Protein AF-A0A1B8DZA1-F1 (afdb_monomer_lite)

Secondary structure (DSSP, 8-state):
---HHHHHHHHHHHHHH---TTSSBS-SS-EEETTEEES-SS-BS-HHHHHHHHHHHHHHHHHHHH---HHHHHHHHHIIIIIHHHHHHGGGSTT--PPP----S--

pLDDT: mean 94.93, std 3.23, range [79.25, 98.56]

Structure (mmCIF, N/CA/C/O backbone):
data_AF-A0A1B8DZA1-F1
#
_entry.id   AF-A0A1B8DZA1-F1
#
loop_
_atom_site.group_PDB
_atom_site.id
_atom_site.type_symbol
_atom_site.label_atom_id
_atom_site.label_alt_id
_atom_site.label_comp_id
_atom_site.label_asym_id
_atom_site.label_entity_id
_atom_site.label_seq_id
_atom_site.pdbx_PDB_ins_code
_atom_site.Cartn_x
_atom_site.Cartn_y
_atom_site.Cartn_z
_atom_site.occupancy
_atom_site.B_iso_or_equiv
_atom_site.auth_seq_id
_atom_site.auth_comp_id
_atom_site.auth_asym_id
_atom_site.auth_atom_id
_atom_site.pdbx_PDB_model_num
ATOM 1 N N . MET A 1 1 ? 15.627 -1.958 21.350 1.00 79.25 1 MET A N 1
ATOM 2 C CA . MET A 1 1 ? 14.398 -2.591 20.831 1.00 79.25 1 MET A CA 1
ATOM 3 C C . MET A 1 1 ? 13.255 -2.296 21.786 1.00 79.25 1 MET A C 1
ATOM 5 O O . MET A 1 1 ? 13.482 -2.414 22.988 1.00 79.25 1 MET A O 1
ATOM 9 N N . PRO A 1 2 ? 12.085 -1.856 21.295 1.00 87.81 2 PRO A N 1
ATOM 10 C CA . PRO A 1 2 ? 10.906 -1.682 22.138 1.00 87.81 2 PRO A CA 1
ATOM 11 C C . PRO A 1 2 ? 10.438 -3.028 22.706 1.00 87.81 2 PRO A C 1
ATOM 13 O O . PRO A 1 2 ? 10.722 -4.082 22.141 1.00 87.81 2 PRO A O 1
ATOM 16 N N . GLU A 1 3 ? 9.722 -2.988 23.829 1.00 97.12 3 GLU A N 1
ATOM 17 C CA . GLU A 1 3 ? 9.119 -4.190 24.409 1.00 97.12 3 GLU A CA 1
ATOM 18 C C . GLU A 1 3 ? 7.995 -4.697 23.472 1.00 97.12 3 GLU A C 1
ATOM 20 O O . GLU A 1 3 ? 7.095 -3.910 23.147 1.00 97.12 3 GLU A O 1
ATOM 25 N N . PRO A 1 4 ? 8.046 -5.958 22.994 1.00 95.25 4 PRO A N 1
ATOM 26 C CA . PRO A 1 4 ? 7.173 -6.430 21.918 1.00 95.25 4 PRO A CA 1
ATOM 27 C C . PRO A 1 4 ? 5.676 -6.362 22.224 1.00 95.25 4 PRO A C 1
ATOM 29 O O . PRO A 1 4 ? 4.893 -5.954 21.364 1.00 95.25 4 PRO A O 1
ATOM 32 N N . VAL A 1 5 ? 5.258 -6.733 23.438 1.00 97.75 5 VAL A N 1
ATOM 33 C CA . VAL A 1 5 ? 3.831 -6.776 23.800 1.00 97.75 5 VAL A CA 1
ATOM 34 C C . VAL A 1 5 ? 3.254 -5.364 23.850 1.00 97.75 5 VAL A C 1
ATOM 36 O O . VAL A 1 5 ? 2.164 -5.101 23.334 1.00 97.75 5 VAL A O 1
ATOM 39 N N . LYS A 1 6 ? 4.007 -4.427 24.421 1.00 97.31 6 LYS A N 1
ATOM 40 C CA . LYS A 1 6 ? 3.658 -3.012 24.477 1.00 97.31 6 LYS A CA 1
ATOM 41 C C . LYS A 1 6 ? 3.588 -2.403 23.081 1.00 97.31 6 LYS A C 1
ATOM 43 O O . LYS A 1 6 ? 2.631 -1.680 22.808 1.00 97.31 6 LYS A O 1
ATOM 48 N N . LEU A 1 7 ? 4.552 -2.693 22.205 1.00 96.25 7 LEU A N 1
ATOM 49 C CA . LEU A 1 7 ? 4.529 -2.198 20.826 1.00 96.25 7 LEU A CA 1
ATOM 50 C C . LEU A 1 7 ? 3.292 -2.711 20.081 1.00 96.25 7 LEU A C 1
ATOM 52 O O . LEU A 1 7 ? 2.537 -1.911 19.533 1.00 96.25 7 LEU A O 1
ATOM 56 N N . ALA A 1 8 ? 3.041 -4.023 20.119 1.00 96.50 8 ALA A N 1
ATOM 57 C CA . ALA A 1 8 ? 1.885 -4.627 19.461 1.00 96.50 8 ALA A CA 1
ATOM 58 C C . ALA A 1 8 ? 0.562 -4.019 19.953 1.00 96.50 8 ALA A C 1
ATOM 60 O O . ALA A 1 8 ? -0.326 -3.734 19.147 1.00 96.50 8 ALA A O 1
ATOM 61 N N . LYS A 1 9 ? 0.449 -3.757 21.263 1.00 97.56 9 LYS A N 1
ATOM 62 C CA . LYS A 1 9 ? -0.718 -3.084 21.844 1.00 97.56 9 LYS A CA 1
ATOM 63 C C . LYS A 1 9 ? -0.903 -1.673 21.282 1.00 97.56 9 LYS A C 1
ATOM 65 O O . LYS A 1 9 ? -1.996 -1.351 20.832 1.00 97.56 9 LYS A O 1
ATOM 70 N N . LEU A 1 10 ? 0.155 -0.861 21.256 1.00 96.69 10 LEU A N 1
ATOM 71 C CA . LEU A 1 10 ? 0.090 0.513 20.746 1.00 96.69 10 LEU A CA 1
ATOM 72 C C . LEU A 1 10 ? -0.301 0.568 19.262 1.00 96.69 10 LEU A C 1
ATOM 74 O O . LEU A 1 10 ? -1.124 1.395 18.878 1.00 96.69 10 LEU A O 1
ATOM 78 N N . ILE A 1 11 ? 0.238 -0.335 18.439 1.00 96.88 11 ILE A N 1
ATOM 79 C CA . ILE A 1 11 ? -0.087 -0.411 17.007 1.00 96.88 11 ILE A CA 1
ATOM 80 C C . ILE A 1 11 ? -1.531 -0.871 16.790 1.00 96.88 11 ILE A C 1
ATOM 82 O O . ILE A 1 11 ? -2.262 -0.277 15.996 1.00 96.88 11 ILE A O 1
ATOM 86 N N . ALA A 1 12 ? -1.983 -1.888 17.528 1.00 97.00 12 ALA A N 1
ATOM 87 C CA . ALA A 1 12 ? -3.371 -2.334 17.459 1.00 97.00 12 ALA A CA 1
ATOM 88 C C . ALA A 1 12 ? -4.350 -1.224 17.881 1.00 97.00 12 ALA A C 1
ATOM 90 O O . ALA A 1 12 ? -5.385 -1.042 17.233 1.00 97.00 12 ALA A O 1
ATOM 91 N N . ASP A 1 13 ? -4.019 -0.473 18.933 1.00 97.81 13 ASP A N 1
ATOM 92 C CA . ASP A 1 13 ? -4.819 0.659 19.399 1.00 97.81 13 ASP A CA 1
ATOM 93 C C . ASP A 1 13 ? -4.850 1.781 18.347 1.00 97.81 13 ASP A C 1
ATOM 95 O O . ASP A 1 13 ? -5.930 2.299 18.052 1.00 97.81 13 ASP A O 1
ATOM 99 N N . LEU A 1 14 ? -3.722 2.090 17.695 1.00 97.06 14 LEU A N 1
ATOM 100 C CA . LEU A 1 14 ? -3.651 3.057 16.591 1.00 97.06 14 LEU A CA 1
ATOM 101 C C . LEU A 1 14 ? -4.568 2.660 15.423 1.00 97.06 14 LEU A C 1
ATOM 103 O O . LEU A 1 14 ? -5.396 3.464 14.984 1.00 97.06 14 LEU A O 1
ATOM 107 N N . HIS A 1 15 ? -4.474 1.416 14.945 1.00 96.44 15 HIS A N 1
ATOM 108 C CA . HIS A 1 15 ? -5.289 0.926 13.827 1.00 96.44 15 HIS A CA 1
ATOM 109 C C . HIS A 1 15 ? -6.793 0.961 14.153 1.00 96.44 15 HIS A C 1
ATOM 111 O O . HIS A 1 15 ? -7.614 1.345 13.318 1.00 96.44 15 HIS A O 1
ATOM 117 N N . LYS A 1 16 ? -7.178 0.591 15.382 1.00 96.25 16 LYS A N 1
ATOM 118 C CA . LYS A 1 16 ? -8.590 0.541 15.798 1.00 96.25 16 LYS A CA 1
ATOM 119 C C . LYS A 1 16 ? -9.194 1.929 15.995 1.00 96.25 16 LYS A C 1
ATOM 121 O O . LYS A 1 16 ? -10.296 2.192 15.505 1.00 96.25 16 LYS A O 1
ATOM 126 N N . THR A 1 17 ? -8.490 2.792 16.722 1.00 97.12 17 THR A N 1
ATOM 127 C CA . THR A 1 17 ? -9.039 4.061 17.227 1.00 97.12 17 THR A CA 1
ATOM 128 C C . THR A 1 17 ? -8.882 5.223 16.259 1.00 97.12 17 THR A C 1
ATOM 130 O O . THR A 1 17 ? -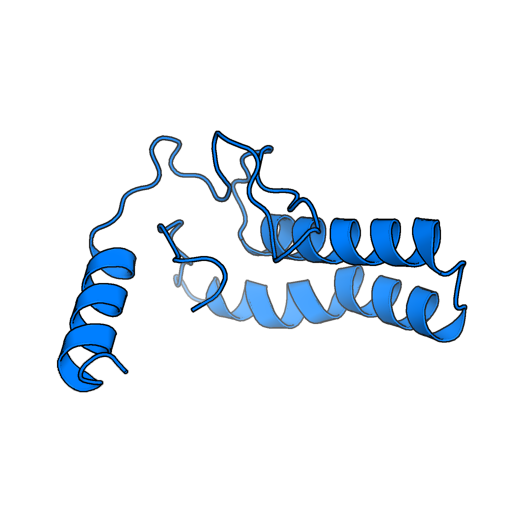9.676 6.159 16.314 1.00 97.12 17 THR A O 1
ATOM 133 N N . SER A 1 18 ? -7.918 5.161 15.336 1.00 96.69 18 SER A N 1
ATOM 134 C CA . SER A 1 18 ? -7.757 6.208 14.329 1.00 96.69 18 SER A CA 1
ATOM 135 C C . SER A 1 18 ? -8.979 6.314 13.415 1.00 96.69 18 SER A C 1
ATOM 137 O O . SER A 1 18 ? -9.662 5.332 13.108 1.00 96.69 18 SER A O 1
ATOM 139 N N . VAL A 1 19 ? -9.263 7.536 12.974 1.00 95.56 19 VAL A N 1
ATOM 140 C CA . VAL A 1 19 ? -10.354 7.848 12.049 1.00 95.56 19 VAL A CA 1
ATOM 141 C C . VAL A 1 19 ? -9.777 8.703 10.932 1.00 95.56 19 VAL A C 1
ATOM 143 O O . VAL A 1 19 ? -9.151 9.727 11.200 1.00 95.56 19 VAL A O 1
ATOM 146 N N . SER A 1 20 ? -9.969 8.276 9.682 1.00 94.38 20 SER A N 1
ATOM 147 C CA . SER A 1 20 ? -9.586 9.088 8.526 1.00 94.38 20 SER A CA 1
ATOM 148 C C . SER A 1 20 ? -10.400 10.388 8.518 1.00 94.38 20 SER A C 1
ATOM 150 O O . SER A 1 20 ? -11.632 10.308 8.488 1.00 94.38 20 SER A O 1
ATOM 152 N N . PRO A 1 21 ? -9.763 11.575 8.488 1.00 91.38 21 PRO A N 1
ATOM 153 C CA . PRO A 1 21 ? -10.475 12.856 8.462 1.00 91.38 21 PRO A CA 1
ATOM 154 C C . PRO A 1 21 ? -11.399 13.017 7.248 1.00 91.38 21 PRO A C 1
ATOM 156 O O . PRO A 1 21 ? -12.395 13.728 7.317 1.00 91.38 21 PRO A O 1
ATOM 159 N N . ALA A 1 22 ? -11.076 12.347 6.138 1.00 92.50 22 ALA A N 1
ATOM 160 C CA . ALA A 1 22 ? -11.866 12.363 4.910 1.00 92.50 22 ALA A CA 1
ATOM 161 C C . ALA A 1 22 ? -12.787 11.137 4.764 1.00 92.50 22 ALA A C 1
ATOM 163 O O . ALA A 1 22 ? -13.503 11.037 3.770 1.00 92.50 22 ALA A O 1
ATOM 164 N N . GLY A 1 23 ? -12.724 10.173 5.693 1.00 95.19 23 GLY A N 1
ATOM 165 C CA . GLY A 1 23 ? -13.384 8.870 5.554 1.00 95.19 23 GLY A CA 1
ATOM 166 C C . GLY A 1 23 ? -12.852 8.021 4.389 1.00 95.19 23 GLY A C 1
ATOM 167 O O . GLY A 1 23 ? -13.517 7.083 3.964 1.00 95.19 23 GLY A O 1
ATOM 168 N N . LYS A 1 24 ? -11.672 8.361 3.857 1.00 96.62 24 LYS A N 1
ATOM 169 C CA . LYS A 1 24 ? -11.063 7.785 2.646 1.00 96.62 24 LYS A CA 1
ATOM 170 C C . LYS A 1 24 ? -9.667 7.237 2.931 1.00 96.62 24 LYS A C 1
ATOM 172 O O . LYS A 1 24 ? -9.056 7.602 3.938 1.00 96.62 24 LYS A O 1
ATOM 177 N N . PHE A 1 25 ? -9.160 6.384 2.048 1.00 97.00 25 PHE A N 1
ATOM 178 C CA . PHE A 1 25 ? -7.776 5.907 2.050 1.00 97.00 25 PHE A CA 1
ATOM 179 C C . PHE A 1 25 ? -6.845 6.957 1.447 1.00 97.00 25 PHE A C 1
ATOM 181 O O . PHE A 1 25 ? -7.193 7.583 0.448 1.00 97.00 25 PHE A O 1
ATOM 188 N N . GLY A 1 26 ? -5.670 7.133 2.042 1.00 95.62 26 GLY A N 1
ATOM 189 C CA . GLY A 1 26 ? -4.686 8.133 1.633 1.00 95.62 26 GLY A CA 1
ATOM 190 C C . GLY A 1 26 ? -4.201 8.967 2.814 1.00 95.62 26 GLY A C 1
ATOM 191 O O . GLY A 1 26 ? -4.504 8.671 3.974 1.00 95.62 26 GLY A O 1
ATOM 192 N N . PHE A 1 27 ? -3.439 10.010 2.506 1.00 95.00 27 PHE A N 1
ATOM 193 C CA . PHE A 1 27 ? -2.912 10.944 3.487 1.00 95.00 27 PHE A CA 1
ATOM 194 C C . PHE A 1 27 ? -2.797 12.346 2.886 1.00 95.00 27 PHE A C 1
ATOM 196 O O . PHE A 1 27 ? -2.597 12.509 1.689 1.00 95.00 27 PHE A O 1
ATOM 203 N N . HIS A 1 28 ? -2.957 13.372 3.717 1.00 90.94 28 HIS A N 1
ATOM 204 C CA . HIS A 1 28 ? -2.974 14.769 3.271 1.00 90.94 28 HIS A CA 1
ATOM 205 C C . HIS A 1 28 ? -1.589 15.334 2.918 1.00 90.94 28 HIS A C 1
ATOM 207 O O . HIS A 1 28 ? -1.506 16.331 2.206 1.00 90.94 28 HIS A O 1
ATOM 213 N N . LEU A 1 29 ? -0.519 14.713 3.419 1.00 90.75 29 LEU A N 1
ATOM 214 C CA . LEU A 1 29 ? 0.863 15.085 3.133 1.00 90.75 29 LEU A CA 1
ATOM 215 C C . LEU A 1 29 ? 1.559 13.968 2.353 1.00 90.75 29 LEU A C 1
ATOM 217 O O . LEU A 1 29 ? 1.181 12.804 2.507 1.00 90.75 29 LEU A O 1
ATOM 221 N N . PRO A 1 30 ? 2.589 14.299 1.557 1.00 88.81 30 PRO A N 1
ATOM 222 C CA . PRO A 1 30 ? 3.482 13.294 1.002 1.00 88.81 30 PRO A CA 1
ATOM 223 C C . PRO A 1 30 ? 4.097 12.444 2.120 1.00 88.81 30 PRO A C 1
ATOM 225 O O . PRO A 1 30 ? 4.581 12.982 3.118 1.00 88.81 30 PRO A O 1
ATOM 228 N N . THR A 1 31 ? 4.086 11.128 1.938 1.00 93.12 31 THR A N 1
ATOM 229 C CA . THR A 1 31 ? 4.838 10.179 2.766 1.00 93.12 31 THR A CA 1
ATOM 230 C C . THR A 1 31 ? 5.907 9.510 1.917 1.00 93.12 31 THR A C 1
ATOM 232 O O . THR A 1 31 ? 5.870 9.578 0.685 1.00 93.12 31 THR A O 1
ATOM 235 N N . TYR A 1 32 ? 6.881 8.900 2.582 1.00 93.19 32 TYR A N 1
ATOM 236 C CA . TYR A 1 32 ? 8.022 8.271 1.937 1.00 93.19 32 TYR A CA 1
ATOM 237 C C . TYR A 1 32 ? 8.288 6.907 2.565 1.00 93.19 32 TYR A C 1
ATOM 239 O O . TYR A 1 32 ? 8.132 6.752 3.775 1.00 93.19 32 TYR A O 1
ATOM 247 N N . ASP A 1 33 ? 8.705 5.958 1.733 1.00 90.12 33 ASP A N 1
ATOM 248 C CA . ASP A 1 33 ? 9.312 4.694 2.146 1.00 90.12 33 ASP A CA 1
ATOM 249 C C . ASP A 1 33 ? 10.812 4.780 1.832 1.00 90.12 33 ASP A C 1
ATOM 251 O O . ASP A 1 33 ? 11.234 4.811 0.671 1.00 90.12 33 ASP A O 1
ATOM 255 N N . GLY A 1 34 ? 11.625 5.001 2.866 1.00 89.94 34 GLY A N 1
ATOM 256 C CA . GLY A 1 34 ? 13.002 5.457 2.694 1.00 89.94 34 GLY A CA 1
ATOM 257 C C . GLY A 1 34 ? 13.077 6.757 1.877 1.00 89.94 34 GLY A C 1
ATOM 258 O O . GLY A 1 34 ? 12.603 7.807 2.307 1.00 89.94 34 GLY A O 1
ATOM 259 N N . TRP A 1 35 ? 13.699 6.700 0.695 1.00 90.25 35 TRP A N 1
ATOM 260 C CA . TRP A 1 35 ? 13.812 7.842 -0.226 1.00 90.25 35 TRP A CA 1
ATOM 261 C C . TRP A 1 35 ? 12.686 7.896 -1.271 1.00 90.25 35 TRP A C 1
ATOM 263 O O . TRP A 1 35 ? 12.575 8.880 -2.007 1.00 90.25 35 TRP A O 1
ATOM 273 N N . GLN A 1 36 ? 11.853 6.858 -1.354 1.00 90.38 36 GLN A N 1
ATOM 274 C CA . GLN A 1 36 ? 10.812 6.749 -2.362 1.00 90.38 36 GLN A CA 1
ATOM 275 C C . GLN A 1 36 ? 9.553 7.516 -1.938 1.00 90.38 36 GLN A C 1
ATOM 277 O O . GLN A 1 36 ? 8.984 7.212 -0.889 1.00 90.38 36 GLN A O 1
ATOM 282 N N . PRO A 1 37 ? 9.057 8.464 -2.751 1.00 92.06 37 PRO A N 1
ATOM 283 C CA . PRO A 1 37 ? 7.760 9.081 -2.510 1.00 92.06 37 PRO A CA 1
ATOM 284 C C . PRO A 1 37 ? 6.633 8.059 -2.683 1.00 92.06 37 PRO A C 1
ATOM 286 O O . PRO A 1 37 ? 6.610 7.301 -3.653 1.00 92.06 37 PRO A O 1
ATOM 289 N N . GLN A 1 38 ? 5.669 8.072 -1.764 1.00 93.12 38 GLN A N 1
ATOM 290 C CA . GLN A 1 38 ? 4.474 7.243 -1.847 1.00 93.12 38 GLN A CA 1
ATOM 291 C C . GLN A 1 38 ? 3.295 8.035 -2.411 1.00 93.12 38 GLN A C 1
ATOM 293 O O . GLN A 1 38 ? 2.988 9.156 -1.995 1.00 93.12 38 GLN A O 1
ATOM 298 N N . GLU A 1 39 ? 2.557 7.396 -3.311 1.00 91.12 39 GLU A N 1
ATOM 299 C CA . GLU A 1 39 ? 1.325 7.924 -3.884 1.00 91.12 39 GLU A CA 1
ATOM 300 C C . GLU A 1 39 ? 0.173 7.868 -2.857 1.00 91.12 39 GLU A C 1
ATOM 302 O O . GLU A 1 39 ? -0.766 7.084 -2.980 1.00 91.12 39 GLU A O 1
ATOM 307 N N . VAL A 1 40 ? 0.196 8.708 -1.818 1.00 91.44 40 VAL A N 1
ATOM 308 C CA . VAL A 1 40 ? -0.860 8.771 -0.777 1.00 91.44 40 VAL A CA 1
ATOM 309 C C . VAL A 1 40 ? -1.733 10.025 -0.849 1.00 91.44 40 VAL A C 1
ATOM 311 O O . VAL A 1 40 ? -2.840 10.015 -0.315 1.00 91.44 40 VAL A O 1
ATOM 314 N N . GLY A 1 41 ? -1.280 11.075 -1.546 1.00 86.50 41 GLY A N 1
ATOM 315 C CA . GLY A 1 41 ? -1.930 12.395 -1.578 1.00 86.50 41 GLY A CA 1
ATOM 316 C C . GLY A 1 41 ? -3.340 12.414 -2.179 1.00 86.50 41 GLY A C 1
ATOM 317 O O . GLY A 1 41 ? -4.149 13.295 -1.886 1.00 86.50 41 GLY A O 1
ATOM 318 N N . ARG A 1 42 ? -3.663 11.430 -3.025 1.00 87.50 42 ARG A N 1
ATOM 319 C CA . ARG A 1 42 ? -4.981 11.299 -3.648 1.00 87.50 42 ARG A CA 1
ATOM 320 C C . ARG A 1 42 ? -5.880 10.401 -2.804 1.00 87.50 42 ARG A C 1
ATOM 322 O O . ARG A 1 42 ? -5.752 9.180 -2.847 1.00 87.50 42 ARG A O 1
ATOM 329 N N . TRP A 1 43 ? -6.826 11.016 -2.099 1.00 93.94 43 TRP A N 1
ATOM 330 C CA . TRP A 1 43 ? -7.845 10.295 -1.341 1.00 93.94 43 TRP A CA 1
ATOM 331 C C . TRP A 1 43 ? -8.676 9.359 -2.226 1.00 93.94 43 TRP A C 1
ATOM 333 O O . TRP A 1 43 ? -9.173 9.765 -3.280 1.00 93.94 43 TRP A O 1
ATOM 343 N N . ASP A 1 44 ? -8.886 8.133 -1.756 1.00 95.19 44 ASP A N 1
ATOM 344 C CA . ASP A 1 44 ? -9.606 7.080 -2.468 1.00 95.19 44 ASP A CA 1
ATOM 345 C C . ASP A 1 44 ? -10.688 6.435 -1.588 1.00 95.19 44 ASP A C 1
ATOM 347 O O . ASP A 1 44 ? -10.513 6.257 -0.384 1.00 95.19 44 ASP A O 1
ATOM 351 N N . ASN A 1 45 ? -11.822 6.079 -2.187 1.00 95.31 45 ASN A N 1
ATOM 352 C CA . ASN A 1 45 ? -12.902 5.380 -1.492 1.00 95.31 45 ASN A CA 1
ATOM 353 C C . ASN A 1 45 ? -12.659 3.866 -1.404 1.00 95.31 45 ASN A C 1
ATOM 355 O O . ASN A 1 45 ? -13.321 3.204 -0.611 1.00 95.31 45 ASN A O 1
ATOM 359 N N . SER A 1 46 ? -11.753 3.307 -2.214 1.00 94.81 46 SER A N 1
ATOM 360 C CA . SER A 1 46 ? -11.472 1.871 -2.230 1.00 94.81 46 SER A CA 1
ATOM 361 C C . SER A 1 46 ? -10.033 1.583 -1.827 1.00 94.81 46 SER A C 1
ATOM 363 O O . SER A 1 46 ? -9.081 2.162 -2.357 1.00 94.81 46 SER A O 1
ATOM 365 N N . TRP A 1 47 ? -9.867 0.628 -0.910 1.00 95.75 47 TRP A N 1
ATOM 366 C CA . TRP A 1 47 ? -8.538 0.147 -0.550 1.00 95.75 47 TRP A CA 1
ATOM 367 C C . TRP A 1 47 ? -7.854 -0.532 -1.738 1.00 95.75 47 TRP A C 1
ATOM 369 O O . TRP A 1 47 ? -6.663 -0.338 -1.961 1.00 95.75 47 TRP A O 1
ATOM 379 N N . THR A 1 48 ? -8.625 -1.262 -2.550 1.00 96.12 48 THR A N 1
ATOM 380 C CA . THR A 1 48 ? -8.126 -1.962 -3.742 1.00 96.12 48 THR A CA 1
ATOM 381 C C . THR A 1 48 ? -7.426 -0.999 -4.707 1.00 96.12 48 THR A C 1
ATOM 383 O O . THR A 1 48 ? -6.305 -1.261 -5.139 1.00 96.12 48 THR A O 1
ATOM 386 N N . THR A 1 49 ? -8.062 0.128 -5.042 1.00 95.75 49 THR A N 1
ATOM 387 C CA . THR A 1 49 ? -7.489 1.117 -5.972 1.00 95.75 49 THR A CA 1
ATOM 388 C C . THR A 1 49 ? -6.373 1.931 -5.329 1.00 95.75 49 THR A C 1
ATOM 390 O O . THR A 1 49 ? -5.395 2.250 -6.004 1.00 95.75 49 THR A O 1
ATOM 393 N N . CYS A 1 50 ? -6.468 2.220 -4.027 1.00 95.69 50 CYS A N 1
ATOM 394 C CA . C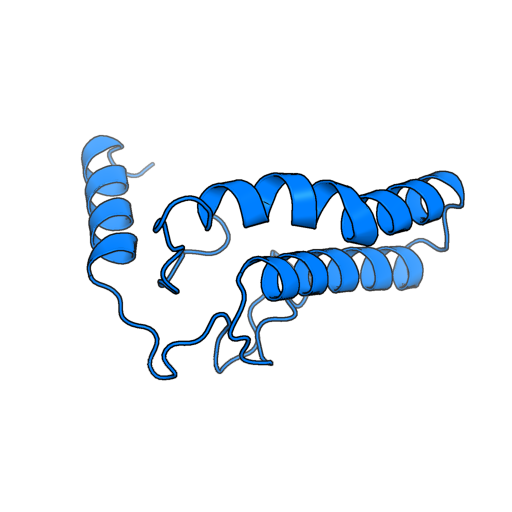YS A 1 50 ? -5.397 2.878 -3.285 1.00 95.69 50 CYS A CA 1
ATOM 395 C C . CYS A 1 50 ? -4.107 2.042 -3.303 1.00 95.69 50 CYS A C 1
ATOM 397 O O . CYS A 1 50 ? -3.061 2.546 -3.707 1.00 95.69 50 CYS A O 1
ATOM 399 N N . LEU A 1 51 ? -4.195 0.754 -2.953 1.00 95.62 51 LEU A N 1
ATOM 400 C CA . LEU A 1 51 ? -3.051 -0.158 -2.938 1.00 95.62 51 LEU A CA 1
ATOM 401 C C . LEU A 1 51 ? -2.449 -0.348 -4.335 1.00 95.62 51 LEU A C 1
ATOM 403 O O . LEU A 1 51 ? -1.232 -0.268 -4.490 1.00 95.62 51 LEU A O 1
ATOM 407 N N . ALA A 1 52 ? -3.289 -0.544 -5.357 1.00 96.88 52 ALA A N 1
ATOM 408 C CA . ALA A 1 52 ? -2.819 -0.656 -6.738 1.00 96.88 52 ALA A CA 1
ATOM 409 C C . ALA A 1 52 ? -2.049 0.597 -7.181 1.00 96.88 52 ALA A C 1
ATOM 411 O O . ALA A 1 52 ? -1.013 0.492 -7.827 1.00 96.88 52 ALA A O 1
ATOM 412 N N . ARG A 1 53 ? -2.516 1.789 -6.796 1.00 95.88 53 ARG A N 1
ATOM 413 C CA . ARG A 1 53 ? -1.851 3.052 -7.130 1.00 95.88 53 ARG A CA 1
ATOM 414 C C . ARG A 1 53 ? -0.515 3.228 -6.408 1.00 95.88 53 ARG A C 1
ATOM 416 O O . ARG A 1 53 ? 0.429 3.685 -7.041 1.00 95.88 53 ARG A O 1
ATOM 423 N N . LEU A 1 54 ? -0.425 2.843 -5.133 1.00 95.25 54 LEU A N 1
ATOM 424 C CA . LEU A 1 54 ? 0.839 2.846 -4.388 1.00 95.25 54 LEU A CA 1
ATOM 425 C C . LEU A 1 54 ? 1.882 1.957 -5.071 1.00 95.25 54 LEU A C 1
ATOM 427 O O . LEU A 1 54 ? 2.983 2.413 -5.368 1.00 95.25 54 LEU A O 1
ATOM 431 N N . LEU A 1 55 ? 1.503 0.716 -5.386 1.00 96.56 55 LEU A N 1
ATOM 432 C CA . LEU A 1 55 ? 2.400 -0.231 -6.041 1.00 96.56 55 LEU A CA 1
ATOM 433 C C . LEU A 1 55 ? 2.775 0.220 -7.463 1.00 96.56 55 LEU A C 1
ATOM 435 O O . LEU A 1 55 ? 3.931 0.100 -7.860 1.00 96.56 55 LEU A O 1
ATOM 439 N N . LYS A 1 56 ? 1.820 0.781 -8.217 1.00 96.50 56 LYS A N 1
ATOM 440 C CA . LYS A 1 56 ? 2.083 1.338 -9.549 1.00 96.50 56 LYS A CA 1
ATOM 441 C C . LYS A 1 56 ? 3.103 2.477 -9.493 1.00 96.50 56 LYS A C 1
ATOM 443 O O . LYS A 1 56 ? 4.015 2.487 -10.308 1.00 96.50 56 LYS A O 1
ATOM 448 N N . GLY A 1 57 ? 2.979 3.390 -8.527 1.00 94.69 57 GLY A N 1
ATOM 449 C CA . GLY A 1 57 ? 3.940 4.481 -8.346 1.00 94.69 57 GLY A CA 1
ATOM 450 C C . GLY A 1 57 ? 5.356 3.976 -8.052 1.00 94.69 57 GLY A C 1
ATOM 451 O O . GLY A 1 57 ? 6.320 4.515 -8.590 1.00 94.69 57 GLY A O 1
ATOM 452 N N . LEU A 1 58 ? 5.483 2.900 -7.264 1.00 94.69 58 LEU A N 1
ATOM 453 C CA . LEU A 1 58 ? 6.772 2.244 -7.027 1.00 94.69 58 LEU A CA 1
ATOM 454 C C . LEU A 1 58 ? 7.354 1.648 -8.313 1.00 94.69 58 LEU A C 1
ATOM 456 O O . LEU A 1 58 ? 8.511 1.911 -8.626 1.00 94.69 58 LEU A O 1
ATOM 460 N N . TRP A 1 59 ? 6.555 0.911 -9.080 1.00 96.81 59 TRP A N 1
ATOM 461 C CA . TRP A 1 59 ? 6.995 0.338 -10.354 1.00 96.81 59 TRP A CA 1
ATOM 462 C C . TRP A 1 59 ? 7.400 1.404 -11.386 1.00 96.81 59 TRP A C 1
ATOM 464 O O . TRP A 1 59 ? 8.456 1.289 -12.000 1.00 96.81 59 TRP A O 1
ATOM 474 N N . GLU A 1 60 ? 6.629 2.484 -11.531 1.00 96.00 60 GLU A N 1
ATOM 475 C CA . GLU A 1 60 ? 6.974 3.595 -12.432 1.00 96.00 60 GLU A CA 1
ATOM 476 C C . GLU A 1 60 ? 8.272 4.305 -12.008 1.00 96.00 60 GLU A C 1
ATOM 478 O O . GLU A 1 60 ? 9.059 4.733 -12.857 1.00 96.00 60 GLU A O 1
ATOM 483 N N . LEU A 1 61 ? 8.517 4.430 -10.697 1.00 95.44 61 LEU A N 1
ATOM 484 C CA . LEU A 1 61 ? 9.761 4.998 -10.182 1.00 95.44 61 LEU A CA 1
ATOM 485 C C . LEU A 1 61 ? 10.961 4.081 -10.447 1.00 95.44 61 LEU A C 1
ATOM 487 O O . LEU A 1 61 ? 12.018 4.580 -10.833 1.00 95.44 61 LEU A O 1
ATOM 491 N N . ASP A 1 62 ? 10.793 2.773 -10.255 1.00 95.94 62 ASP A N 1
ATOM 492 C CA . ASP A 1 62 ? 11.819 1.770 -10.544 1.00 95.94 62 ASP A CA 1
ATOM 493 C C . ASP A 1 62 ? 12.223 1.813 -12.021 1.00 95.94 62 ASP A C 1
ATOM 495 O O . ASP A 1 62 ? 13.389 2.059 -12.329 1.00 95.94 62 ASP A O 1
ATOM 499 N N . ALA A 1 63 ? 11.246 1.741 -12.929 1.00 97.00 63 ALA A N 1
ATOM 500 C CA . ALA A 1 63 ? 11.461 1.846 -14.370 1.00 97.00 63 ALA A CA 1
ATOM 501 C C . ALA A 1 63 ? 12.193 3.141 -14.770 1.00 97.00 63 ALA A C 1
ATOM 503 O O . ALA A 1 63 ? 13.074 3.144 -15.632 1.00 97.00 63 ALA A O 1
ATOM 504 N N . LYS A 1 64 ? 11.872 4.264 -14.114 1.00 96.62 64 LYS A N 1
ATOM 505 C CA . LYS A 1 64 ? 12.528 5.555 -14.361 1.00 96.62 64 LYS A CA 1
ATOM 506 C C . LYS A 1 64 ? 14.004 5.569 -13.949 1.00 96.62 64 LYS A C 1
ATOM 508 O O . LYS A 1 64 ? 14.788 6.288 -14.567 1.00 96.62 64 LYS A O 1
ATOM 513 N N . ILE A 1 65 ? 14.371 4.858 -12.887 1.00 96.31 65 ILE A N 1
ATOM 514 C CA . ILE A 1 65 ? 15.717 4.916 -12.295 1.00 96.31 65 ILE A CA 1
ATOM 515 C C . ILE A 1 65 ? 16.612 3.810 -12.838 1.00 96.31 65 ILE A C 1
ATOM 517 O O . ILE A 1 65 ? 17.775 4.063 -13.148 1.00 96.31 65 ILE A O 1
ATOM 521 N N . ASN A 1 66 ? 16.061 2.611 -12.981 1.00 96.38 66 ASN A N 1
ATOM 522 C CA . ASN A 1 66 ? 16.791 1.403 -13.345 1.00 96.38 66 ASN A CA 1
ATOM 523 C C . ASN A 1 66 ? 16.579 1.001 -14.814 1.00 96.38 66 ASN A C 1
ATOM 525 O O . ASN A 1 66 ? 17.304 0.149 -15.325 1.00 96.38 66 ASN A O 1
ATOM 529 N N . GLY A 1 67 ? 15.645 1.651 -15.514 1.00 97.19 67 GLY A N 1
ATOM 530 C CA . GLY A 1 67 ? 15.210 1.262 -16.852 1.00 97.19 67 GLY A CA 1
ATOM 531 C C . GLY A 1 67 ? 14.106 0.205 -16.811 1.00 97.19 67 GLY A C 1
ATOM 532 O O . GLY A 1 67 ? 13.803 -0.369 -15.770 1.00 97.19 67 GLY A O 1
ATOM 533 N N . ASN A 1 68 ? 13.490 -0.047 -17.965 1.00 96.31 68 ASN A N 1
ATOM 534 C CA . ASN A 1 68 ? 12.409 -1.024 -18.067 1.00 96.31 68 ASN A CA 1
ATOM 535 C C . ASN A 1 68 ? 12.945 -2.456 -18.014 1.00 96.31 68 ASN A C 1
ATOM 537 O O . ASN A 1 68 ? 13.977 -2.770 -18.616 1.00 96.31 68 ASN A O 1
ATOM 541 N N . TRP A 1 69 ? 12.172 -3.337 -17.385 1.00 97.69 69 TRP A N 1
ATOM 542 C CA . T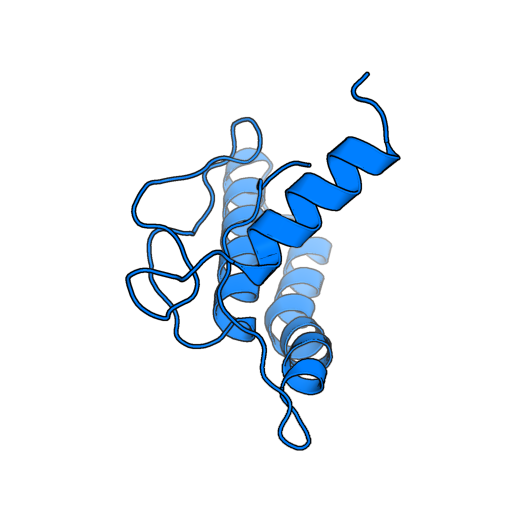RP A 1 69 ? 12.423 -4.769 -17.366 1.00 97.69 69 TRP A CA 1
ATOM 543 C C . TRP A 1 69 ? 11.153 -5.502 -17.801 1.00 97.69 69 TRP A C 1
ATOM 545 O O . TRP A 1 69 ? 10.185 -5.581 -17.052 1.00 97.69 69 TRP A O 1
ATOM 555 N N . ALA A 1 70 ? 11.159 -6.041 -19.023 1.00 98.00 70 ALA A N 1
ATOM 556 C CA . ALA A 1 70 ? 9.953 -6.540 -19.689 1.00 98.00 70 ALA A CA 1
ATOM 557 C C . ALA A 1 70 ? 9.196 -7.613 -18.886 1.00 98.00 70 ALA A C 1
ATOM 559 O O . ALA A 1 70 ? 7.964 -7.612 -18.845 1.00 98.00 70 ALA A O 1
ATOM 560 N N . GLU A 1 71 ? 9.915 -8.524 -18.229 1.00 98.12 71 GLU A N 1
ATOM 561 C CA . GLU A 1 71 ? 9.309 -9.553 -17.388 1.00 98.12 71 GLU A CA 1
ATOM 562 C C . GLU A 1 71 ? 8.644 -8.956 -16.142 1.00 98.12 71 GLU A C 1
ATOM 564 O O . GLU A 1 71 ? 7.552 -9.391 -15.768 1.00 98.12 71 GLU A O 1
ATOM 569 N N . LEU A 1 72 ? 9.261 -7.942 -15.524 1.00 97.88 72 LEU A N 1
ATOM 570 C CA . LEU A 1 72 ? 8.658 -7.218 -14.406 1.00 97.88 72 LEU A CA 1
ATOM 571 C C . LEU A 1 72 ? 7.436 -6.426 -14.868 1.00 97.88 72 LEU A C 1
ATOM 573 O O . LEU A 1 72 ? 6.400 -6.506 -14.217 1.00 97.88 72 LEU A O 1
ATOM 577 N N . ASP A 1 73 ? 7.519 -5.731 -16.001 1.00 98.00 73 ASP A N 1
ATOM 578 C CA . ASP A 1 73 ? 6.411 -4.948 -16.553 1.00 98.00 73 ASP A CA 1
ATOM 579 C C . ASP A 1 73 ? 5.177 -5.835 -16.783 1.00 98.00 73 ASP A C 1
ATOM 581 O O . ASP A 1 73 ? 4.086 -5.539 -16.293 1.00 98.00 73 ASP A O 1
ATOM 585 N N . SER A 1 74 ? 5.364 -6.993 -17.425 1.00 98.19 74 SER A N 1
ATOM 586 C CA . SER A 1 74 ? 4.286 -7.962 -17.656 1.00 98.19 74 SER A CA 1
ATOM 587 C C . SER A 1 74 ? 3.698 -8.519 -16.349 1.00 98.19 74 SER A C 1
ATOM 589 O O . SER A 1 74 ? 2.473 -8.647 -16.201 1.00 98.19 74 SER A O 1
ATOM 591 N N . ALA A 1 75 ? 4.552 -8.819 -15.363 1.00 98.44 75 ALA A N 1
ATOM 592 C CA . ALA A 1 75 ? 4.105 -9.276 -14.051 1.00 98.44 75 ALA A CA 1
ATOM 593 C C . ALA A 1 75 ? 3.331 -8.183 -13.296 1.00 98.44 75 ALA A C 1
ATOM 595 O O . ALA A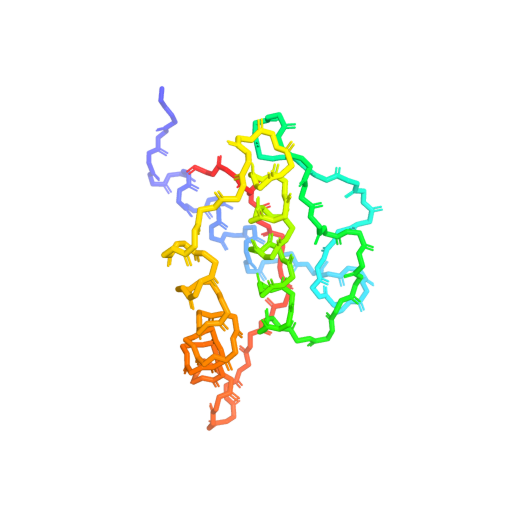 1 75 ? 2.325 -8.477 -12.640 1.00 98.44 75 ALA A O 1
ATOM 596 N N . MET A 1 76 ? 3.759 -6.925 -13.404 1.00 98.31 76 MET A N 1
ATOM 597 C CA . MET A 1 76 ? 3.131 -5.776 -12.759 1.00 98.31 76 MET A CA 1
ATOM 598 C C . MET A 1 76 ? 1.766 -5.460 -13.362 1.00 98.31 76 MET A C 1
ATOM 600 O O . MET A 1 76 ? 0.814 -5.256 -12.607 1.00 98.31 76 MET A O 1
ATOM 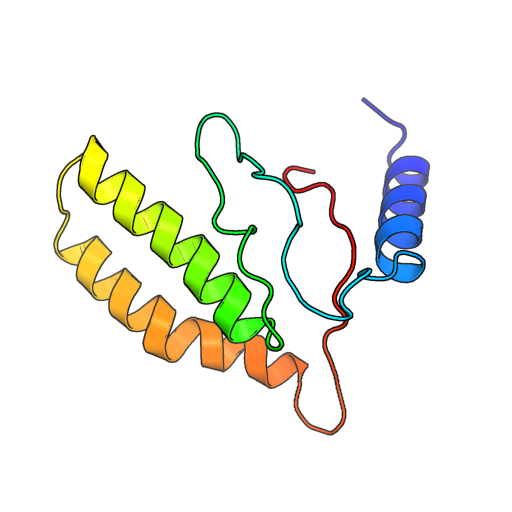604 N N . GLU A 1 77 ? 1.619 -5.512 -14.686 1.00 98.12 77 GLU A N 1
ATOM 605 C CA . GLU A 1 77 ? 0.319 -5.370 -15.350 1.00 98.12 77 GLU A CA 1
ATOM 606 C C . GLU A 1 77 ? -0.694 -6.395 -14.824 1.00 98.12 77 GLU A C 1
ATOM 608 O O . GLU A 1 77 ? -1.786 -6.027 -14.379 1.00 98.12 77 GLU A O 1
ATOM 613 N N . THR A 1 78 ? -0.300 -7.671 -14.768 1.00 98.50 78 THR A N 1
ATOM 614 C CA . THR A 1 78 ? -1.143 -8.752 -14.227 1.00 98.50 78 THR A CA 1
ATOM 615 C C . THR A 1 78 ? -1.432 -8.550 -12.737 1.00 98.50 78 THR A C 1
ATOM 617 O O . THR A 1 78 ? -2.558 -8.738 -12.267 1.00 98.50 78 THR A O 1
ATOM 620 N N . THR A 1 79 ? -0.428 -8.126 -11.967 1.00 98.56 79 THR A N 1
ATOM 621 C CA . THR A 1 79 ? -0.562 -7.917 -10.521 1.00 98.56 79 THR A CA 1
ATOM 622 C C . THR A 1 79 ? -1.568 -6.815 -10.205 1.00 98.56 79 THR A C 1
ATOM 624 O O . THR A 1 79 ? -2.450 -6.996 -9.359 1.00 98.56 79 THR A O 1
ATOM 627 N N . LEU A 1 80 ? -1.472 -5.688 -10.910 1.00 98.31 80 LEU A N 1
ATOM 628 C CA . LEU A 1 80 ? -2.357 -4.541 -10.738 1.00 98.31 80 LEU A CA 1
ATOM 629 C C . LEU A 1 80 ? -3.781 -4.840 -11.236 1.00 98.31 80 LEU A C 1
ATOM 631 O O . LEU A 1 80 ? -4.748 -4.450 -10.576 1.00 98.31 80 LEU A O 1
ATOM 635 N N . ALA A 1 81 ? -3.919 -5.536 -12.370 1.00 98.06 81 ALA A N 1
ATOM 636 C CA . ALA A 1 81 ? -5.212 -5.800 -13.001 1.00 98.06 81 ALA A CA 1
ATOM 637 C C . ALA A 1 81 ? -5.993 -6.955 -12.354 1.00 98.06 81 ALA A C 1
ATOM 639 O O . ALA A 1 81 ? -7.221 -6.889 -12.261 1.00 98.06 81 ALA A O 1
ATOM 640 N N . GLU A 1 82 ? -5.308 -8.001 -11.887 1.00 98.12 82 GLU A N 1
ATOM 641 C CA . GLU A 1 82 ? -5.957 -9.244 -11.457 1.00 98.12 82 GLU A CA 1
ATOM 642 C C . GLU A 1 82 ? -5.651 -9.615 -10.008 1.00 98.12 82 GLU A C 1
ATOM 644 O O . GLU A 1 82 ? -6.575 -9.869 -9.226 1.00 98.12 82 GLU A O 1
ATOM 649 N N . VAL A 1 83 ? -4.370 -9.630 -9.627 1.00 98.38 83 VAL A N 1
ATOM 650 C CA . VAL A 1 83 ? -3.944 -10.156 -8.320 1.00 98.38 83 VAL A CA 1
ATOM 651 C C . VAL A 1 83 ? -4.450 -9.273 -7.182 1.00 98.38 83 VAL A C 1
ATOM 653 O O . VAL A 1 83 ? -5.112 -9.778 -6.271 1.00 98.38 83 VAL A O 1
ATOM 656 N N . ILE A 1 84 ? -4.216 -7.957 -7.245 1.00 98.00 84 ILE A N 1
ATOM 657 C CA . ILE A 1 84 ? -4.679 -7.021 -6.211 1.00 98.00 84 ILE A CA 1
ATOM 658 C C . ILE A 1 84 ? -6.208 -7.056 -6.082 1.00 98.00 84 ILE A C 1
ATOM 660 O O . ILE A 1 84 ? -6.696 -7.299 -4.974 1.00 98.00 84 ILE A O 1
ATOM 664 N N . PRO A 1 85 ? -7.008 -6.897 -7.157 1.00 97.19 85 PRO A N 1
ATOM 665 C CA . PRO A 1 85 ? -8.459 -6.988 -7.037 1.00 97.19 85 PRO A CA 1
ATOM 666 C C . PRO A 1 85 ? -8.942 -8.324 -6.476 1.00 97.19 85 PRO A C 1
ATOM 668 O O . PRO A 1 85 ? -9.872 -8.337 -5.669 1.00 97.19 85 PRO A O 1
ATOM 671 N N . ARG A 1 86 ? -8.321 -9.447 -6.857 1.00 97.12 86 ARG A N 1
ATOM 672 C CA . ARG A 1 86 ? -8.696 -10.773 -6.351 1.00 97.12 86 ARG A CA 1
ATOM 673 C C . ARG A 1 86 ? -8.451 -10.901 -4.848 1.00 97.12 86 ARG A C 1
ATOM 675 O O . ARG A 1 86 ? -9.332 -11.394 -4.142 1.00 97.12 86 ARG A O 1
ATOM 682 N N . LEU A 1 87 ? -7.285 -10.465 -4.372 1.00 96.56 87 LEU A N 1
ATOM 683 C CA . LEU A 1 87 ? -6.872 -10.609 -2.974 1.00 96.56 87 LEU A CA 1
ATOM 684 C C . LEU A 1 87 ? -7.488 -9.564 -2.044 1.00 96.56 87 LEU A C 1
ATOM 686 O O . LEU A 1 87 ? -7.740 -9.870 -0.884 1.00 96.56 87 LEU A O 1
ATOM 690 N N . ILE A 1 88 ? -7.750 -8.348 -2.524 1.00 96.00 88 ILE A N 1
ATOM 691 C CA . ILE A 1 88 ? -8.288 -7.285 -1.671 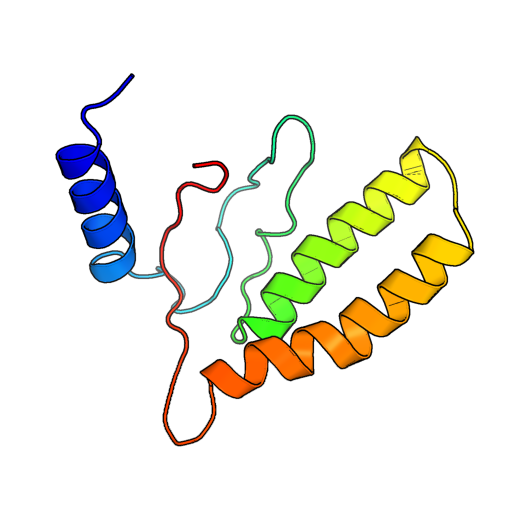1.00 96.00 88 ILE A CA 1
ATOM 692 C C . ILE A 1 88 ? -9.809 -7.312 -1.640 1.00 96.00 88 ILE A C 1
ATOM 694 O O . ILE A 1 88 ? -10.390 -7.277 -0.557 1.00 96.00 88 ILE A O 1
ATOM 698 N N . ARG A 1 89 ? -10.483 -7.467 -2.787 1.00 94.38 89 ARG A N 1
ATOM 699 C CA . ARG A 1 89 ? -11.955 -7.436 -2.804 1.00 94.38 89 ARG A CA 1
ATOM 700 C C . ARG A 1 89 ? -12.564 -8.564 -1.987 1.00 94.38 89 ARG A C 1
ATOM 702 O O . ARG A 1 89 ? -13.668 -8.406 -1.488 1.00 94.38 89 ARG A O 1
ATOM 709 N N . ILE A 1 90 ? -11.875 -9.698 -1.814 1.00 95.94 90 ILE A N 1
ATOM 710 C CA . ILE A 1 90 ? -12.376 -10.768 -0.942 1.00 95.94 90 ILE A CA 1
ATOM 711 C C . ILE A 1 90 ? -12.469 -10.338 0.523 1.00 95.94 90 ILE A C 1
ATOM 713 O O . ILE A 1 90 ? -13.255 -10.934 1.247 1.00 95.94 90 ILE A O 1
ATOM 717 N N . LEU A 1 91 ? -11.726 -9.318 0.964 1.00 94.94 91 LEU A N 1
ATOM 718 C CA . LEU A 1 91 ? -11.837 -8.736 2.306 1.00 94.94 91 LEU A CA 1
ATOM 719 C C . LEU A 1 91 ? -13.085 -7.854 2.459 1.00 94.94 91 LEU A C 1
ATOM 721 O O . LEU A 1 91 ? -13.533 -7.632 3.578 1.00 94.94 91 LEU A O 1
ATOM 725 N N . GLU A 1 92 ? -13.660 -7.403 1.343 1.00 93.75 92 GLU A N 1
ATOM 726 C CA . GLU A 1 92 ? -14.808 -6.489 1.259 1.00 93.75 92 GLU A CA 1
ATOM 727 C C . GLU A 1 92 ? -16.093 -7.198 0.766 1.00 93.75 92 GLU A C 1
ATOM 729 O O . GLU A 1 92 ? -17.081 -6.559 0.410 1.00 93.75 92 GLU A O 1
ATOM 734 N N . LYS A 1 93 ? -16.084 -8.538 0.700 1.00 93.44 93 LYS A N 1
ATOM 735 C CA . LYS A 1 93 ? -17.242 -9.369 0.319 1.00 93.44 93 LYS A CA 1
ATOM 736 C C . LYS A 1 93 ? -18.079 -9.779 1.530 1.00 93.44 93 LYS A C 1
ATOM 738 O O . LYS A 1 93 ? -17.611 -9.759 2.666 1.00 93.44 93 LYS A O 1
ATOM 743 N N . ASP A 1 94 ? -19.310 -10.213 1.268 1.00 94.94 94 ASP A N 1
ATOM 744 C CA . ASP A 1 94 ? -20.206 -10.818 2.267 1.00 94.94 94 ASP A CA 1
ATOM 745 C C . ASP A 1 94 ? -20.502 -9.884 3.456 1.00 94.94 94 ASP A C 1
ATOM 747 O O . ASP A 1 94 ? -20.543 -10.302 4.610 1.00 94.94 94 ASP A O 1
ATOM 751 N N . GLY A 1 95 ? -20.655 -8.586 3.173 1.00 94.06 95 GLY A N 1
ATOM 752 C CA . GLY A 1 95 ? -20.921 -7.554 4.180 1.00 94.06 95 GLY A CA 1
ATOM 753 C C . GLY A 1 95 ? -19.696 -7.100 4.980 1.00 94.06 95 GLY A C 1
ATOM 754 O O . GLY A 1 95 ? -19.832 -6.246 5.856 1.00 94.06 95 GLY A O 1
ATOM 755 N N . ARG A 1 96 ? -18.500 -7.630 4.692 1.00 94.88 96 ARG A N 1
ATOM 756 C CA . ARG A 1 96 ? -17.244 -7.155 5.287 1.00 94.88 96 ARG A CA 1
ATOM 757 C C . ARG A 1 96 ? -16.791 -5.860 4.623 1.00 94.88 96 ARG A C 1
ATOM 759 O O . ARG A 1 96 ? -17.092 -5.599 3.463 1.00 94.88 96 ARG A O 1
ATOM 766 N N . SER A 1 97 ? -16.042 -5.053 5.362 1.00 92.75 97 SER A N 1
ATOM 767 C CA . SER A 1 97 ? -15.465 -3.810 4.861 1.00 92.75 97 SER A CA 1
ATOM 768 C C . SER A 1 97 ? -14.066 -3.602 5.421 1.00 92.75 97 SER A C 1
ATOM 770 O O . SER A 1 97 ? -13.753 -4.009 6.543 1.00 92.75 97 SER A O 1
ATOM 772 N N . VAL A 1 98 ? -13.217 -2.951 4.629 1.00 94.62 98 VAL A N 1
ATOM 773 C CA . VAL A 1 98 ? -11.923 -2.455 5.088 1.00 94.62 98 VAL A CA 1
ATOM 774 C C . VAL A 1 98 ? -12.102 -0.994 5.481 1.00 94.62 98 VAL A C 1
ATOM 776 O O . VAL A 1 98 ? -12.597 -0.180 4.704 1.00 94.62 98 VAL A O 1
ATOM 779 N N . LYS A 1 99 ? -11.711 -0.653 6.707 1.00 94.38 99 LYS A N 1
ATOM 780 C CA . LYS A 1 99 ? -11.771 0.717 7.221 1.00 94.38 99 LYS A CA 1
ATOM 781 C C . LYS A 1 99 ? -10.449 1.441 6.921 1.00 94.38 99 LYS A C 1
ATOM 783 O O . LYS A 1 99 ? -9.395 0.910 7.276 1.00 94.38 99 LYS A O 1
ATOM 788 N N . PRO A 1 100 ? -10.473 2.675 6.386 1.00 96.62 100 PRO A N 1
ATOM 789 C CA . PRO A 1 100 ? -9.300 3.542 6.398 1.00 96.62 100 PRO A CA 1
ATOM 790 C C . PRO A 1 100 ? -8.851 3.841 7.835 1.00 96.62 100 PRO A C 1
ATOM 792 O O . PRO A 1 100 ? -9.622 4.371 8.642 1.00 96.62 100 PRO A O 1
ATOM 795 N N . CYS A 1 101 ? -7.600 3.527 8.154 1.00 96.12 101 CYS A N 1
ATOM 796 C CA . CYS A 1 101 ? -6.983 3.799 9.450 1.00 96.12 101 CYS A CA 1
ATOM 797 C C . CYS A 1 101 ? -5.555 4.325 9.263 1.00 96.12 101 CYS A C 1
ATOM 799 O O . CYS A 1 101 ? -4.971 4.186 8.188 1.00 96.12 101 CYS A O 1
ATOM 801 N N . LEU A 1 102 ? -5.014 4.965 10.300 1.00 95.50 102 LEU A N 1
ATOM 802 C CA . LEU A 1 102 ? -3.606 5.351 10.323 1.00 95.50 102 LEU A CA 1
ATOM 803 C C . LEU A 1 102 ? -2.741 4.107 10.483 1.00 95.50 102 LEU A C 1
ATOM 805 O O . LEU A 1 102 ? -3.038 3.262 11.323 1.00 95.50 102 LEU A O 1
ATOM 809 N N . ILE A 1 103 ? -1.656 4.052 9.720 1.00 94.50 103 ILE A N 1
ATOM 810 C CA . ILE A 1 103 ? -0.602 3.045 9.828 1.00 94.50 103 ILE A CA 1
ATOM 811 C C . ILE A 1 103 ? 0.736 3.755 10.031 1.00 94.50 103 ILE A C 1
ATOM 813 O O . ILE A 1 103 ? 0.874 4.923 9.671 1.00 94.50 103 ILE A O 1
ATOM 817 N N . HIS A 1 104 ? 1.719 3.051 10.591 1.00 92.94 104 HIS A N 1
ATOM 818 C CA . HIS A 1 104 ? 3.078 3.582 10.729 1.00 92.94 104 HIS A CA 1
ATOM 819 C C . HIS A 1 104 ? 3.736 3.843 9.362 1.00 92.94 104 HIS A C 1
ATOM 821 O O . HIS A 1 104 ? 4.374 4.870 9.174 1.00 92.94 104 HIS A O 1
ATOM 827 N N . GLY A 1 105 ? 3.532 2.937 8.400 1.00 88.94 105 GLY A N 1
ATOM 828 C CA . GLY A 1 105 ? 4.072 3.037 7.040 1.00 88.94 105 GLY A CA 1
ATOM 829 C C . GLY A 1 105 ? 5.331 2.199 6.806 1.00 88.94 105 GLY A C 1
ATOM 830 O O . GLY A 1 105 ? 5.477 1.682 5.709 1.00 88.94 105 GLY A O 1
ATOM 831 N N . ASP A 1 106 ? 6.155 1.997 7.839 1.00 89.50 106 ASP A N 1
ATOM 832 C CA . ASP A 1 106 ? 7.393 1.190 7.800 1.00 89.50 106 ASP A CA 1
ATOM 833 C C . ASP A 1 106 ? 7.695 0.609 9.196 1.00 89.50 106 ASP A C 1
ATOM 835 O O . ASP A 1 106 ? 8.523 1.127 9.942 1.00 89.50 106 ASP A O 1
ATOM 839 N N . LEU A 1 107 ? 6.824 -0.291 9.673 1.00 85.69 107 LEU A N 1
ATOM 840 C CA . LEU A 1 107 ? 6.848 -0.787 11.060 1.00 85.69 107 LEU A CA 1
ATOM 841 C C . LEU A 1 107 ? 7.878 -1.902 11.272 1.00 85.69 107 LEU A C 1
ATOM 843 O O . LEU A 1 107 ? 7.778 -2.908 10.536 1.00 85.69 107 LEU A O 1
#

Foldseek 3Di:
DDDVVVVVVVQVCQQVVFADPVQFFADCDWDDDVPQTFPRNDTHRDPLVNVLRRVVSVQVVCCVPVNDDVVVVVVNVCCSPPVSCVVRVVCVPPPHDDGHGDHPNHD

Radius of gyration: 15.92 Å; chains: 1; bounding box: 38×26×44 Å

Sequence (107 aa):
MPEPVKLAKLIADLHKTSVSPAGKFGFHLPTYDGWQPQEVGRWDNSWTTCLARLLKGLWELDAKINGNWAELDSAMETTLAEVIPRLIRILEKDGRSVKPCLIHGDL